Protein AF-A0A2D6S7S7-F1 (afdb_monomer_lite)

Structure (mmCIF, N/CA/C/O backbone):
data_AF-A0A2D6S7S7-F1
#
_entry.id   AF-A0A2D6S7S7-F1
#
loop_
_atom_site.group_PDB
_atom_site.id
_atom_site.type_symbol
_atom_site.label_atom_id
_atom_site.label_alt_id
_atom_site.label_comp_id
_atom_site.label_asym_id
_atom_site.label_entity_id
_atom_site.label_seq_id
_atom_site.pdbx_PDB_ins_code
_atom_site.Cartn_x
_atom_site.Cartn_y
_atom_site.Cartn_z
_atom_site.occupancy
_atom_site.B_iso_or_equiv
_atom_site.auth_seq_id
_atom_site.auth_comp_id
_atom_site.auth_asym_id
_atom_site.auth_atom_id
_atom_site.pdbx_PDB_model_num
ATOM 1 N N . MET A 1 1 ? -11.016 -45.604 -21.006 1.00 37.62 1 MET A N 1
ATOM 2 C CA . MET A 1 1 ? -9.845 -44.835 -21.480 1.00 37.62 1 MET A CA 1
ATOM 3 C C . MET A 1 1 ? -10.311 -43.441 -21.888 1.00 37.62 1 MET A C 1
ATOM 5 O O . MET A 1 1 ? -11.121 -43.332 -22.788 1.00 37.62 1 MET A O 1
ATOM 9 N N . MET A 1 2 ? -9.874 -42.433 -21.127 1.00 39.88 2 MET A N 1
ATOM 10 C CA . MET A 1 2 ? -9.622 -41.021 -21.471 1.00 39.88 2 MET A CA 1
ATOM 11 C C . MET A 1 2 ? -10.326 -40.317 -22.666 1.00 39.88 2 MET A C 1
ATOM 13 O O . MET A 1 2 ? -10.054 -40.633 -23.816 1.00 39.88 2 MET A O 1
ATOM 17 N N . LYS A 1 3 ? -10.983 -39.189 -22.308 1.00 43.25 3 LYS A N 1
ATOM 18 C CA . LYS A 1 3 ? -10.886 -37.815 -22.882 1.00 43.25 3 LYS A CA 1
ATOM 19 C C . LYS A 1 3 ? -11.691 -37.435 -24.147 1.00 43.25 3 LYS A C 1
ATOM 21 O O . LYS A 1 3 ? -11.291 -37.760 -25.256 1.00 43.25 3 LYS A O 1
ATOM 26 N N . SER A 1 4 ? -12.704 -36.571 -23.968 1.00 38.59 4 SER A N 1
ATOM 27 C CA . SER A 1 4 ? -12.930 -35.300 -24.714 1.00 38.59 4 SER A CA 1
ATOM 28 C C . SER A 1 4 ? -14.234 -34.641 -24.227 1.00 38.59 4 SER A C 1
ATOM 30 O O . SER A 1 4 ? -15.290 -35.247 -24.323 1.00 38.59 4 SER A O 1
ATOM 32 N N . ILE A 1 5 ? -14.178 -33.557 -23.444 1.00 46.69 5 ILE A N 1
ATOM 33 C CA . ILE A 1 5 ? -14.223 -32.146 -23.889 1.00 46.69 5 ILE A CA 1
ATOM 34 C C . ILE A 1 5 ? -15.574 -31.788 -24.531 1.00 46.69 5 ILE A C 1
ATOM 36 O O . ILE A 1 5 ? -15.778 -32.065 -25.705 1.00 46.69 5 ILE A O 1
ATOM 40 N N . SER A 1 6 ? -16.454 -31.124 -23.768 1.00 38.09 6 SER A N 1
ATOM 41 C CA . SER A 1 6 ? -17.077 -29.847 -24.172 1.00 38.09 6 SER A CA 1
ATOM 42 C C . SER A 1 6 ? -17.896 -29.252 -23.007 1.00 38.09 6 SER A C 1
ATOM 44 O O . SER A 1 6 ? -19.110 -29.401 -22.934 1.00 38.09 6 SER A O 1
ATOM 46 N N . CYS A 1 7 ? -17.210 -28.599 -22.058 1.00 39.09 7 CYS A N 1
ATOM 47 C CA . CYS A 1 7 ? -17.803 -27.740 -21.012 1.00 39.09 7 CYS A CA 1
ATOM 48 C C . CYS A 1 7 ? -17.741 -26.250 -21.420 1.00 39.09 7 CYS A C 1
ATOM 50 O O . CYS A 1 7 ? -17.307 -25.391 -20.660 1.00 39.09 7 CYS A O 1
ATOM 52 N N . ILE A 1 8 ? -18.118 -25.940 -22.656 1.00 45.31 8 ILE A N 1
ATOM 53 C CA . ILE A 1 8 ? -17.967 -24.631 -23.315 1.00 45.31 8 ILE A CA 1
ATOM 54 C C . ILE A 1 8 ? -19.410 -24.256 -23.725 1.00 45.31 8 ILE A C 1
ATOM 56 O O . ILE A 1 8 ? -19.992 -24.998 -24.501 1.00 45.31 8 ILE A O 1
ATOM 60 N N . LEU A 1 9 ? -20.138 -23.236 -23.248 1.00 41.91 9 LEU A N 1
ATOM 61 C CA . LEU A 1 9 ? -19.847 -21.963 -22.581 1.00 41.91 9 LEU A CA 1
ATOM 62 C C . LEU A 1 9 ? -21.090 -21.535 -21.772 1.00 41.91 9 LEU A C 1
ATOM 64 O O . LEU A 1 9 ? -22.074 -21.069 -22.340 1.00 41.91 9 LEU A O 1
ATOM 68 N N . LEU A 1 10 ? -21.025 -21.622 -20.448 1.00 41.53 10 LEU A N 1
ATOM 69 C CA . LEU A 1 10 ? -21.745 -20.709 -19.554 1.00 41.53 10 LEU A CA 1
ATOM 70 C C . LEU A 1 10 ? -20.684 -19.793 -18.939 1.00 41.53 10 LEU A C 1
ATOM 72 O O . LEU A 1 10 ? -20.395 -19.845 -17.749 1.00 41.53 10 LEU A O 1
ATOM 76 N N . VAL A 1 11 ? -20.018 -19.001 -19.782 1.00 50.34 11 VAL A N 1
ATOM 77 C CA . VAL A 1 11 ? -19.201 -17.881 -19.300 1.00 50.34 11 VAL A CA 1
ATOM 78 C C . VAL A 1 11 ? -20.171 -16.780 -18.908 1.00 50.34 11 VAL A C 1
ATOM 80 O O . VAL A 1 11 ? -20.604 -15.976 -19.730 1.00 50.34 11 VAL A O 1
ATOM 83 N N . CYS A 1 12 ? -20.559 -16.801 -17.636 1.00 45.38 12 CYS A N 1
ATOM 84 C CA . CYS A 1 12 ? -21.172 -15.670 -16.966 1.00 45.38 12 CYS A CA 1
ATOM 85 C C . CYS A 1 12 ? -20.284 -14.432 -17.193 1.00 45.38 12 CYS A C 1
ATOM 87 O O . CYS A 1 12 ? -19.125 -14.452 -16.774 1.00 45.38 12 CYS A O 1
ATOM 89 N N . PRO A 1 13 ? -20.783 -13.340 -17.801 1.00 50.94 13 PRO A N 1
ATOM 90 C CA . PRO A 1 13 ? -19.990 -12.120 -17.959 1.00 50.94 13 PRO A CA 1
ATOM 91 C C . PRO A 1 13 ? -19.558 -11.523 -16.605 1.00 50.94 13 PRO A C 1
ATOM 93 O O . PRO A 1 13 ? -18.524 -10.867 -16.531 1.00 50.94 13 PRO A O 1
ATOM 96 N N . LEU A 1 14 ? -20.271 -11.837 -15.513 1.00 49.62 14 LEU A N 1
ATOM 97 C CA . LEU A 1 14 ? -19.898 -11.443 -14.149 1.00 49.62 14 LEU A CA 1
ATOM 98 C C . LEU A 1 14 ? -18.652 -12.179 -13.628 1.00 49.62 14 LEU A C 1
ATOM 100 O O . LEU A 1 14 ? -17.867 -11.596 -12.887 1.00 49.62 14 LEU A O 1
ATOM 104 N N . SER A 1 15 ? -18.431 -13.431 -14.044 1.00 51.81 15 SER A N 1
ATOM 105 C CA . SER A 1 15 ? -17.223 -14.180 -13.680 1.00 51.81 15 SER A CA 1
ATOM 106 C C . SER A 1 15 ? -15.989 -13.656 -14.405 1.00 51.81 15 SER A C 1
ATOM 108 O O . SER A 1 15 ? -14.888 -13.875 -13.929 1.00 51.81 15 SER A O 1
ATOM 110 N N . LEU A 1 16 ? -16.143 -12.962 -15.537 1.00 52.91 16 LEU A N 1
ATOM 111 C CA . LEU A 1 16 ? -15.011 -12.392 -16.265 1.00 52.91 16 LEU A CA 1
ATOM 112 C C . LEU A 1 16 ? -14.548 -11.060 -15.657 1.00 52.91 16 LEU A C 1
ATOM 114 O O . LEU A 1 16 ? -13.353 -10.798 -15.640 1.00 52.91 16 LEU A O 1
ATOM 118 N N . MET A 1 17 ? -15.471 -10.244 -15.134 1.00 53.53 17 MET A N 1
ATOM 119 C CA . MET A 1 17 ? -15.124 -8.972 -14.484 1.00 53.53 17 MET A CA 1
ATOM 12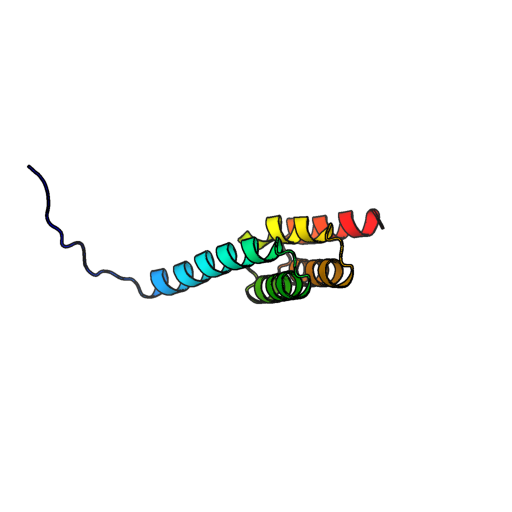0 C C . MET A 1 17 ? -14.390 -9.185 -13.152 1.00 53.53 17 MET A C 1
ATOM 122 O O . MET A 1 17 ? -13.309 -8.632 -12.978 1.00 53.53 17 MET A O 1
ATOM 126 N N . GLY A 1 18 ? -14.888 -10.063 -12.272 1.00 54.19 18 GLY A N 1
ATOM 127 C CA . GLY A 1 18 ? -14.205 -10.352 -11.000 1.00 54.19 18 GLY A CA 1
ATOM 128 C C . GLY A 1 18 ? -12.849 -11.054 -11.168 1.00 54.19 18 GLY A C 1
ATOM 129 O O . GLY A 1 18 ? -11.910 -10.789 -10.428 1.00 54.19 18 GLY A O 1
ATOM 130 N N . TYR A 1 19 ? -12.706 -11.897 -12.195 1.00 58.81 19 TYR A N 1
ATOM 131 C CA . TYR A 1 19 ? -11.473 -12.656 -12.449 1.00 58.81 19 TYR A CA 1
ATOM 132 C C . TYR A 1 19 ? -10.334 -11.804 -13.030 1.00 58.81 19 TYR A C 1
ATOM 134 O O . TYR A 1 19 ? -9.160 -12.157 -12.911 1.00 58.81 19 TYR A O 1
ATOM 142 N N . VAL A 1 20 ? -10.666 -10.688 -13.688 1.00 62.56 20 VAL A N 1
ATOM 143 C CA . VAL A 1 20 ? -9.667 -9.721 -14.165 1.00 62.56 20 VAL A CA 1
ATOM 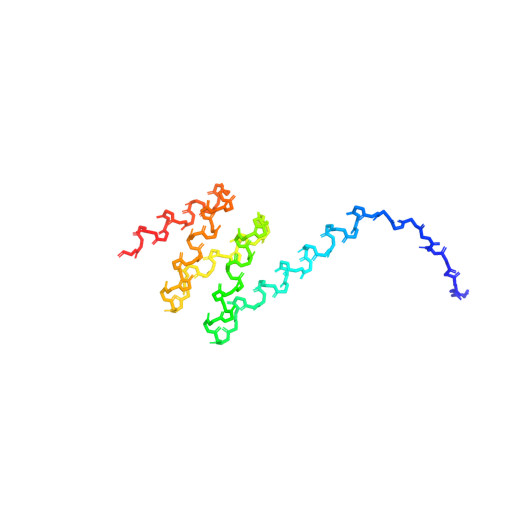144 C C . VAL A 1 20 ? -9.155 -8.872 -13.002 1.00 62.56 20 VAL A C 1
ATOM 146 O O . VAL A 1 20 ? -7.946 -8.675 -12.905 1.00 62.56 20 VAL A O 1
ATOM 149 N N . GLU A 1 21 ? -10.039 -8.440 -12.097 1.00 66.31 21 GLU A N 1
ATOM 150 C CA . GLU A 1 21 ? -9.658 -7.671 -10.905 1.00 66.31 21 GLU A CA 1
ATOM 151 C C . GLU A 1 21 ? -8.763 -8.485 -9.960 1.00 66.31 21 GLU A C 1
ATOM 153 O O . GLU A 1 21 ? -7.707 -7.997 -9.561 1.00 66.31 21 GLU A O 1
ATOM 158 N N . GLU A 1 22 ? -9.106 -9.747 -9.683 1.00 70.62 22 GLU A N 1
ATOM 159 C CA . GLU A 1 22 ? -8.311 -10.639 -8.821 1.00 70.62 22 GLU A CA 1
ATOM 160 C C . GLU A 1 22 ? -6.879 -10.827 -9.360 1.00 70.62 22 GLU A C 1
ATOM 162 O O . GLU A 1 22 ? -5.896 -10.595 -8.653 1.00 70.62 22 GLU A O 1
ATOM 167 N N . LYS A 1 23 ? -6.734 -11.122 -10.660 1.00 81.25 23 LYS A N 1
ATOM 168 C CA . LYS A 1 23 ? -5.415 -11.239 -11.309 1.00 81.25 23 LYS A CA 1
ATOM 169 C C . LYS A 1 23 ? -4.635 -9.930 -11.335 1.00 81.25 23 LYS A C 1
ATOM 171 O O . LYS A 1 23 ? -3.401 -9.944 -11.322 1.00 81.25 23 LYS A O 1
ATOM 176 N N . GLN A 1 24 ? -5.333 -8.804 -11.439 1.00 86.25 24 GLN A N 1
ATOM 177 C CA . GLN A 1 24 ? -4.699 -7.496 -11.436 1.00 86.25 24 GLN A CA 1
ATOM 178 C C . GLN A 1 24 ? -4.154 -7.164 -10.046 1.00 86.25 24 GLN A C 1
ATOM 180 O O . GLN A 1 24 ? -3.009 -6.725 -9.957 1.00 86.25 24 GLN A O 1
ATOM 185 N N . VAL A 1 25 ? -4.914 -7.442 -8.981 1.00 89.25 25 VAL A N 1
ATOM 186 C CA . VAL A 1 25 ? -4.446 -7.294 -7.596 1.00 89.25 25 VAL A CA 1
ATOM 187 C C . VAL A 1 25 ? -3.229 -8.185 -7.354 1.00 89.25 25 VAL A C 1
ATOM 189 O O . VAL A 1 25 ? -2.197 -7.667 -6.946 1.00 89.25 25 VAL A O 1
ATOM 192 N N . GLU A 1 26 ? -3.275 -9.472 -7.717 1.00 90.19 26 GLU A N 1
ATOM 193 C CA . GLU A 1 26 ? -2.123 -10.378 -7.567 1.00 90.19 26 GLU A CA 1
ATOM 194 C C . GLU A 1 26 ? -0.862 -9.874 -8.285 1.00 90.19 26 GLU A C 1
ATOM 196 O O . GLU A 1 26 ? 0.251 -9.949 -7.755 1.00 90.19 26 GLU A O 1
ATOM 201 N N . ARG A 1 27 ? -1.014 -9.378 -9.520 1.00 92.81 27 ARG A N 1
ATOM 202 C CA . ARG A 1 27 ? 0.111 -8.832 -10.284 1.00 92.81 27 ARG A CA 1
ATOM 203 C C . ARG A 1 27 ? 0.676 -7.588 -9.603 1.00 92.81 27 ARG A C 1
ATOM 205 O O . ARG A 1 27 ? 1.885 -7.524 -9.421 1.00 92.81 27 ARG A O 1
ATOM 212 N N . LEU A 1 28 ? -0.175 -6.643 -9.214 1.00 93.19 28 LEU A N 1
ATOM 213 C CA . LEU A 1 28 ? 0.252 -5.408 -8.557 1.00 93.19 28 LEU A CA 1
ATOM 214 C C . LEU A 1 28 ? 0.878 -5.675 -7.185 1.00 93.19 28 LEU A C 1
ATOM 216 O O . LEU A 1 28 ? 1.856 -5.031 -6.834 1.00 93.19 28 LEU A O 1
ATOM 220 N N . THR A 1 29 ? 0.389 -6.666 -6.437 1.00 93.12 29 THR A N 1
ATOM 221 C CA . THR A 1 29 ? 1.012 -7.103 -5.182 1.00 93.12 29 THR A CA 1
ATOM 222 C C . THR A 1 29 ? 2.446 -7.588 -5.393 1.00 93.12 29 THR A C 1
ATOM 224 O O . THR A 1 29 ? 3.289 -7.374 -4.528 1.00 93.12 29 THR A O 1
ATOM 227 N N . ARG A 1 30 ? 2.757 -8.203 -6.541 1.00 94.56 30 ARG A N 1
ATOM 228 C CA . ARG A 1 30 ? 4.141 -8.554 -6.893 1.00 94.56 30 ARG A CA 1
ATOM 229 C C . ARG A 1 30 ? 4.978 -7.317 -7.215 1.00 94.56 30 ARG A C 1
ATOM 231 O O . ARG A 1 30 ? 6.119 -7.245 -6.777 1.00 94.56 30 ARG A O 1
ATOM 238 N N . ASP A 1 31 ? 4.400 -6.357 -7.935 1.00 96.38 31 ASP A N 1
ATOM 239 C CA . ASP A 1 31 ? 5.066 -5.103 -8.311 1.00 96.38 31 ASP A CA 1
ATOM 240 C C . ASP A 1 31 ? 5.447 -4.255 -7.067 1.00 96.38 31 ASP A C 1
ATOM 242 O O . ASP A 1 31 ? 6.383 -3.464 -7.123 1.00 96.38 31 ASP A O 1
ATOM 246 N N . LEU A 1 32 ? 4.807 -4.474 -5.907 1.00 96.06 32 LEU A N 1
ATOM 247 C CA . LEU A 1 32 ? 5.204 -3.871 -4.621 1.00 96.06 32 LEU A CA 1
ATOM 248 C C . LEU A 1 32 ? 6.583 -4.316 -4.106 1.00 96.06 32 LEU A C 1
ATOM 250 O O . LEU A 1 32 ? 7.080 -3.725 -3.156 1.00 96.06 32 LEU A O 1
ATOM 254 N N . GLN A 1 33 ? 7.178 -5.3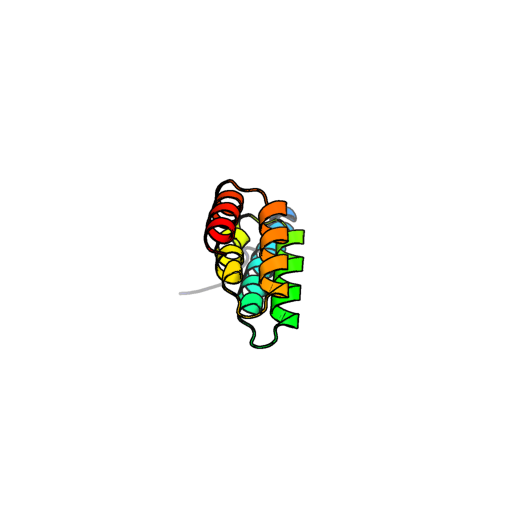67 -4.671 1.00 95.31 33 GLN A N 1
ATOM 255 C CA . GLN A 1 33 ? 8.498 -5.879 -4.281 1.00 95.31 33 GLN A CA 1
ATOM 256 C C . GLN A 1 33 ? 9.572 -5.578 -5.337 1.00 95.31 33 GLN A C 1
ATOM 258 O O . GLN A 1 33 ? 10.656 -6.155 -5.293 1.00 95.31 33 GLN A O 1
ATOM 263 N N . ASP A 1 34 ? 9.262 -4.729 -6.319 1.00 97.75 34 ASP A N 1
ATOM 264 C CA . ASP A 1 34 ? 10.214 -4.349 -7.359 1.00 97.75 34 ASP A CA 1
ATOM 265 C C . ASP A 1 34 ? 11.363 -3.507 -6.780 1.00 97.75 34 ASP A C 1
ATOM 267 O O . ASP A 1 34 ? 11.174 -2.712 -5.857 1.00 97.75 34 ASP A O 1
ATOM 271 N N . GLU A 1 35 ? 12.565 -3.662 -7.332 1.00 96.25 35 GLU A N 1
ATOM 272 C CA . GLU A 1 35 ? 13.738 -2.883 -6.920 1.00 96.25 35 GLU A CA 1
ATOM 273 C C . GLU A 1 35 ? 13.565 -1.390 -7.236 1.00 96.25 35 GLU A C 1
ATOM 275 O O . GLU A 1 35 ? 14.107 -0.539 -6.533 1.00 96.25 35 GLU A O 1
ATOM 280 N N . ASN A 1 36 ? 12.781 -1.058 -8.266 1.00 96.69 36 ASN A N 1
ATOM 281 C CA . ASN A 1 36 ? 12.489 0.313 -8.644 1.00 96.69 36 ASN A CA 1
ATOM 282 C C . ASN A 1 36 ? 11.328 0.890 -7.817 1.00 96.69 36 ASN A C 1
ATOM 284 O O . ASN A 1 36 ? 10.171 0.481 -7.940 1.00 96.69 36 ASN A O 1
ATOM 288 N N . GLU A 1 37 ? 11.638 1.916 -7.031 1.00 96.88 37 GLU A N 1
ATOM 289 C CA . GLU A 1 37 ? 10.687 2.679 -6.220 1.00 96.88 37 GLU A CA 1
ATOM 290 C C . GLU A 1 37 ? 9.513 3.270 -7.012 1.00 96.88 37 GLU A C 1
ATOM 292 O O . GLU A 1 37 ? 8.394 3.273 -6.502 1.00 96.88 37 GLU A O 1
ATOM 297 N N . ASP A 1 38 ? 9.705 3.677 -8.272 1.00 96.88 38 ASP A N 1
ATOM 298 C CA . ASP A 1 38 ? 8.620 4.178 -9.125 1.00 96.88 38 ASP A CA 1
ATOM 299 C C . ASP A 1 38 ? 7.603 3.072 -9.438 1.00 96.88 38 ASP A C 1
ATOM 301 O O . ASP A 1 38 ? 6.395 3.317 -9.522 1.00 96.88 38 ASP A O 1
ATOM 305 N N . ILE A 1 39 ? 8.070 1.832 -9.618 1.00 97.19 39 ILE A N 1
ATOM 306 C CA . ILE A 1 39 ? 7.195 0.680 -9.869 1.00 97.19 39 ILE A CA 1
ATOM 307 C C . ILE A 1 39 ? 6.397 0.366 -8.604 1.00 97.19 39 ILE A C 1
ATOM 309 O O . ILE A 1 39 ? 5.170 0.238 -8.679 1.00 97.19 39 ILE A O 1
ATOM 313 N N . ARG A 1 40 ? 7.059 0.339 -7.441 1.00 98.06 40 ARG A N 1
ATOM 314 C CA . ARG A 1 40 ? 6.386 0.150 -6.148 1.00 98.06 40 ARG A CA 1
ATOM 315 C C . ARG A 1 40 ? 5.355 1.247 -5.892 1.00 98.06 40 ARG A C 1
ATOM 317 O O . ARG A 1 40 ? 4.208 0.951 -5.559 1.00 98.06 40 ARG A O 1
ATOM 324 N N . TRP A 1 41 ? 5.726 2.508 -6.110 1.00 97.62 41 TRP A N 1
ATOM 325 C CA . TRP A 1 41 ? 4.848 3.664 -5.938 1.00 97.62 41 TRP A CA 1
ATOM 326 C C . TRP A 1 41 ? 3.590 3.561 -6.807 1.00 97.62 41 TRP A C 1
ATOM 328 O O . TRP A 1 41 ? 2.475 3.718 -6.299 1.00 97.62 41 TRP A O 1
ATOM 338 N N . ASN A 1 42 ? 3.757 3.236 -8.094 1.00 96.88 42 ASN A N 1
ATOM 339 C CA . ASN A 1 42 ? 2.644 3.061 -9.027 1.00 96.88 42 ASN A CA 1
ATOM 340 C C . ASN A 1 42 ? 1.741 1.899 -8.601 1.00 96.88 42 ASN A C 1
ATOM 342 O O . ASN A 1 42 ? 0.516 2.015 -8.632 1.00 96.88 42 ASN A O 1
ATOM 346 N N . ALA A 1 43 ? 2.326 0.782 -8.167 1.00 96.94 43 ALA A N 1
ATOM 347 C CA . ALA A 1 43 ? 1.566 -0.367 -7.697 1.00 96.94 43 ALA A CA 1
ATOM 348 C C . ALA A 1 43 ? 0.709 -0.022 -6.469 1.00 96.94 43 ALA A C 1
ATOM 350 O O . ALA A 1 43 ? -0.477 -0.359 -6.440 1.00 96.94 43 ALA A O 1
ATOM 351 N N . VAL A 1 44 ? 1.259 0.719 -5.502 1.00 97.69 44 VAL A N 1
ATOM 352 C CA . VAL A 1 44 ? 0.509 1.235 -4.346 1.00 97.69 44 VAL A CA 1
ATOM 353 C C . VAL A 1 44 ? -0.650 2.126 -4.780 1.00 97.69 44 VAL A C 1
ATOM 355 O O . VAL A 1 44 ? -1.772 1.954 -4.295 1.00 97.69 44 VAL A O 1
ATOM 358 N N . GLU A 1 45 ? -0.398 3.071 -5.691 1.00 95.62 45 GLU A N 1
ATOM 359 C CA . GLU A 1 45 ? -1.431 3.988 -6.169 1.00 95.62 45 GLU A CA 1
ATOM 360 C C . GLU A 1 45 ? -2.588 3.215 -6.810 1.00 95.62 45 GLU A C 1
ATOM 362 O O . GLU A 1 45 ? -3.750 3.411 -6.440 1.00 95.62 45 GLU A O 1
ATOM 367 N N . VAL A 1 46 ? -2.276 2.302 -7.731 1.00 95.50 46 VAL A N 1
ATOM 368 C CA . VAL A 1 46 ? -3.285 1.526 -8.455 1.00 95.50 46 VAL A CA 1
ATOM 369 C C . VAL A 1 46 ? -4.054 0.608 -7.503 1.00 95.50 46 VAL A C 1
ATOM 371 O O . VAL A 1 46 ? -5.279 0.557 -7.582 1.00 95.50 46 VAL A O 1
ATOM 374 N N . LEU A 1 47 ? -3.391 -0.060 -6.553 1.00 94.81 47 LEU A N 1
ATOM 375 C CA . LEU A 1 47 ? -4.070 -0.885 -5.545 1.00 94.81 47 LEU A CA 1
ATOM 376 C C . LEU A 1 47 ? -5.025 -0.056 -4.673 1.00 94.81 47 LEU A C 1
ATOM 378 O O . LEU A 1 47 ? -6.161 -0.470 -4.434 1.00 94.81 47 LEU A O 1
ATOM 382 N N . GLY A 1 48 ? -4.619 1.148 -4.263 1.00 94.00 48 GLY A N 1
ATOM 383 C CA . GLY A 1 48 ? -5.495 2.081 -3.552 1.00 94.00 48 GLY A CA 1
ATOM 384 C C . GLY A 1 48 ? -6.655 2.603 -4.408 1.00 94.00 48 GLY A C 1
ATOM 385 O O . GLY A 1 48 ? -7.723 2.921 -3.884 1.00 94.00 48 GLY A O 1
ATOM 386 N N . GLN A 1 49 ? -6.478 2.711 -5.728 1.00 92.88 49 GLN A N 1
ATOM 387 C CA . GLN A 1 49 ? -7.546 3.071 -6.664 1.00 92.88 49 GLN A CA 1
ATOM 388 C C . GLN A 1 49 ? -8.550 1.943 -6.887 1.00 92.88 49 GLN A C 1
ATOM 390 O O . GLN A 1 49 ? -9.746 2.228 -6.885 1.00 92.88 49 GLN A O 1
ATOM 395 N N . ILE A 1 50 ? -8.073 0.703 -7.023 1.00 92.06 50 ILE A N 1
ATOM 396 C CA . ILE A 1 50 ? -8.913 -0.499 -7.085 1.00 92.06 50 ILE A CA 1
ATOM 397 C C . ILE A 1 50 ? -9.721 -0.627 -5.790 1.00 92.06 50 ILE A C 1
ATOM 399 O O . ILE A 1 50 ? -10.904 -0.948 -5.828 1.00 92.06 50 ILE A O 1
ATOM 403 N N . GLY A 1 51 ? -9.097 -0.343 -4.643 1.00 90.75 51 GLY A N 1
ATOM 404 C CA . GLY A 1 51 ? -9.776 -0.374 -3.350 1.00 90.75 51 GLY A CA 1
ATOM 405 C C . GLY A 1 51 ? -10.103 -1.789 -2.866 1.00 90.75 51 GLY A C 1
ATOM 406 O O . GLY A 1 51 ? -10.962 -1.949 -2.001 1.00 90.75 51 GLY A O 1
ATOM 407 N N . SER A 1 52 ? -9.447 -2.814 -3.423 1.00 89.88 52 SER A N 1
ATOM 408 C CA . SER A 1 52 ? -9.669 -4.201 -3.012 1.00 89.88 52 SER A CA 1
ATOM 409 C C . SER A 1 52 ? -9.149 -4.429 -1.596 1.00 89.88 52 SER A C 1
ATOM 411 O O . SER A 1 52 ? -8.008 -4.094 -1.269 1.00 89.88 52 SER A O 1
ATOM 413 N N . VAL A 1 53 ? -9.983 -5.054 -0.766 1.00 93.31 53 VAL A N 1
ATOM 414 C CA . VAL A 1 53 ? -9.619 -5.456 0.598 1.00 93.31 53 VAL A CA 1
ATOM 415 C C . VAL A 1 53 ? -8.503 -6.500 0.609 1.00 93.31 53 VAL A C 1
ATOM 417 O O . VAL A 1 53 ? -7.711 -6.527 1.546 1.00 93.31 53 VAL A O 1
ATOM 420 N N . ASP A 1 54 ? -8.374 -7.287 -0.460 1.00 91.56 54 ASP A N 1
ATOM 421 C CA . ASP A 1 54 ? -7.340 -8.318 -0.589 1.00 91.56 54 ASP A CA 1
ATOM 422 C C . ASP A 1 54 ? -5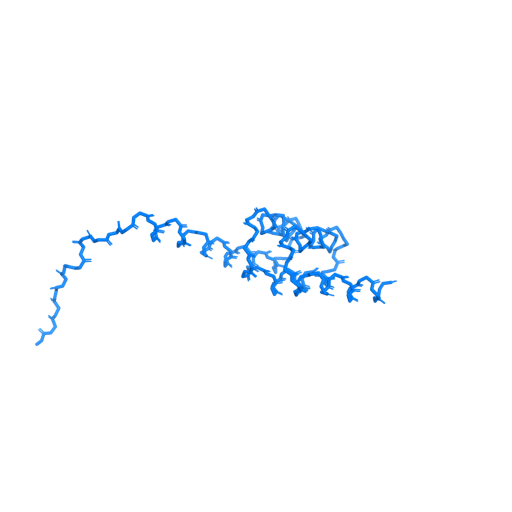.932 -7.712 -0.705 1.00 91.56 54 ASP A C 1
ATOM 424 O O . ASP A 1 54 ? -4.935 -8.368 -0.410 1.00 91.56 54 ASP A O 1
ATOM 428 N N . ALA A 1 55 ? -5.835 -6.432 -1.084 1.00 94.06 55 ALA A N 1
ATOM 429 C CA . ALA A 1 55 ? -4.572 -5.706 -1.159 1.00 94.06 55 ALA A CA 1
ATOM 430 C C . ALA A 1 55 ? -4.073 -5.206 0.208 1.00 94.06 55 ALA A C 1
ATOM 432 O O . ALA A 1 55 ? -2.912 -4.811 0.321 1.00 94.06 55 ALA A O 1
ATOM 433 N N . VAL A 1 56 ? -4.921 -5.201 1.246 1.00 96.81 56 VAL A N 1
ATOM 434 C CA . VAL A 1 56 ? -4.602 -4.607 2.556 1.00 96.81 56 VAL A CA 1
ATOM 435 C C . VAL A 1 56 ? -3.358 -5.233 3.196 1.00 96.81 56 VAL A C 1
ATOM 437 O O . VAL A 1 56 ? -2.460 -4.465 3.541 1.00 96.81 56 VAL A O 1
ATOM 440 N N . PRO A 1 57 ? -3.212 -6.571 3.295 1.00 96.62 57 PRO A N 1
ATOM 441 C CA . PRO A 1 57 ? -2.023 -7.163 3.911 1.00 96.62 57 PRO A CA 1
ATOM 442 C C . PRO A 1 57 ? -0.726 -6.772 3.196 1.00 96.62 57 PRO A C 1
ATOM 444 O O . PRO A 1 57 ? 0.288 -6.514 3.842 1.00 96.62 57 PRO A O 1
ATOM 447 N N . ALA A 1 58 ? -0.763 -6.680 1.864 1.00 96.00 58 ALA A N 1
ATOM 448 C CA . ALA A 1 58 ? 0.391 -6.278 1.071 1.00 96.00 58 ALA A CA 1
ATOM 449 C C . ALA A 1 58 ? 0.724 -4.792 1.269 1.00 96.00 58 ALA A C 1
ATOM 451 O O . ALA A 1 58 ? 1.874 -4.446 1.513 1.00 96.00 58 ALA A O 1
ATOM 452 N N . LEU A 1 59 ? -0.280 -3.913 1.242 1.00 97.12 59 LEU A N 1
ATOM 453 C CA . LEU A 1 59 ? -0.093 -2.479 1.474 1.00 97.12 59 LEU A CA 1
ATOM 454 C C . LEU A 1 59 ? 0.408 -2.166 2.894 1.00 97.12 59 LEU A C 1
ATOM 456 O O . LEU A 1 59 ? 1.157 -1.208 3.070 1.00 97.12 59 LEU A O 1
ATOM 460 N N . ILE A 1 60 ? 0.052 -2.977 3.897 1.00 97.69 60 ILE A N 1
ATOM 461 C CA . ILE A 1 60 ? 0.593 -2.858 5.260 1.00 97.69 60 ILE A CA 1
ATOM 462 C C . ILE A 1 60 ? 2.104 -3.110 5.277 1.00 97.69 60 ILE A C 1
ATOM 464 O O . ILE A 1 60 ? 2.827 -2.389 5.960 1.00 97.69 60 ILE A O 1
ATOM 468 N N . GLN A 1 61 ? 2.608 -4.077 4.504 1.00 96.50 61 GLN A N 1
ATOM 469 C CA . GLN A 1 61 ? 4.055 -4.319 4.408 1.00 96.50 61 GLN A CA 1
ATOM 470 C C . GLN A 1 61 ? 4.795 -3.114 3.815 1.00 96.50 61 GLN A C 1
ATOM 472 O O . GLN A 1 61 ? 5.886 -2.779 4.268 1.00 96.50 61 GLN A O 1
ATOM 477 N N . VAL A 1 62 ? 4.172 -2.409 2.866 1.00 97.62 62 VAL A N 1
ATOM 478 C CA . VAL A 1 62 ? 4.747 -1.219 2.215 1.00 97.62 62 VAL A CA 1
ATOM 479 C C . VAL A 1 62 ? 4.873 -0.025 3.171 1.00 97.62 62 VAL A C 1
ATOM 481 O O . VAL A 1 62 ? 5.652 0.891 2.925 1.00 97.62 62 VAL A O 1
ATOM 484 N N . LEU A 1 63 ? 4.198 -0.031 4.326 1.00 97.31 63 LEU A N 1
ATOM 485 C CA . LEU A 1 63 ? 4.462 0.963 5.377 1.00 97.31 63 LEU A CA 1
ATOM 486 C C . LEU A 1 63 ? 5.898 0.880 5.924 1.00 97.31 63 LEU A C 1
ATOM 488 O O . LEU A 1 63 ? 6.335 1.808 6.592 1.00 97.31 63 LEU A O 1
ATOM 492 N N . GLN A 1 64 ? 6.635 -0.196 5.644 1.00 95.88 64 GLN A N 1
ATOM 493 C CA . GLN A 1 64 ? 8.043 -0.368 6.013 1.00 95.88 64 GLN A CA 1
ATOM 494 C C . GLN A 1 64 ? 8.995 -0.206 4.816 1.00 95.88 64 GLN A C 1
ATOM 496 O O . GLN A 1 64 ? 10.162 -0.577 4.917 1.00 95.88 64 GLN A O 1
ATOM 501 N N . ASP A 1 65 ? 8.513 0.321 3.685 1.00 97.44 65 ASP A N 1
ATOM 502 C CA . ASP A 1 65 ? 9.346 0.566 2.504 1.00 97.44 65 ASP A CA 1
ATOM 503 C C . ASP A 1 65 ? 10.509 1.509 2.836 1.00 97.44 65 ASP A C 1
ATOM 505 O O . ASP A 1 65 ? 10.373 2.426 3.648 1.00 97.44 65 ASP A O 1
ATOM 509 N N . GLU A 1 66 ? 11.659 1.311 2.199 1.00 95.75 66 GLU A N 1
ATOM 510 C CA . GLU A 1 66 ? 12.827 2.179 2.373 1.00 95.75 66 GLU A CA 1
ATOM 511 C C . GLU A 1 66 ? 12.559 3.617 1.897 1.00 95.75 66 GLU A C 1
ATOM 513 O O . GLU A 1 66 ? 13.036 4.579 2.508 1.00 95.75 66 GLU A O 1
ATOM 518 N N . ASN A 1 67 ? 11.733 3.775 0.860 1.00 97.00 67 ASN A N 1
ATOM 519 C CA . ASN A 1 67 ? 11.421 5.055 0.250 1.00 97.00 67 ASN A CA 1
ATOM 520 C C . ASN A 1 67 ? 10.233 5.727 0.969 1.00 97.00 67 ASN A C 1
ATOM 522 O O . ASN A 1 67 ? 9.142 5.168 1.099 1.00 97.00 67 ASN A O 1
ATOM 526 N N . GLU A 1 68 ? 10.441 6.956 1.448 1.00 96.00 68 GLU A N 1
ATOM 527 C CA . GLU A 1 68 ? 9.442 7.702 2.224 1.00 96.00 68 GLU A CA 1
ATOM 528 C C . GLU A 1 68 ? 8.183 8.051 1.420 1.00 96.00 68 GLU A C 1
ATOM 530 O O . GLU A 1 68 ? 7.073 7.955 1.954 1.00 96.00 68 GLU A O 1
ATOM 535 N N . ASP A 1 69 ? 8.328 8.387 0.137 1.00 96.25 69 ASP A N 1
ATOM 536 C CA . ASP A 1 69 ? 7.194 8.705 -0.732 1.00 96.25 69 ASP A CA 1
ATOM 537 C C . ASP A 1 69 ? 6.316 7.472 -0.961 1.00 96.25 69 ASP A C 1
ATOM 539 O O . ASP A 1 69 ? 5.083 7.572 -0.967 1.00 96.25 69 ASP A O 1
ATOM 543 N N . VAL A 1 70 ? 6.936 6.293 -1.072 1.00 97.56 70 VAL A N 1
ATOM 544 C CA . VAL A 1 70 ? 6.231 5.009 -1.169 1.00 97.56 70 VAL A CA 1
ATOM 545 C C . VAL A 1 70 ? 5.460 4.716 0.126 1.00 97.56 70 VAL A C 1
ATOM 547 O O . VAL A 1 70 ? 4.260 4.426 0.065 1.00 97.56 70 VAL A O 1
ATOM 550 N N . ARG A 1 71 ? 6.078 4.894 1.307 1.00 97.88 71 ARG A N 1
ATOM 551 C CA . ARG A 1 71 ? 5.393 4.736 2.611 1.00 97.88 71 ARG A CA 1
ATOM 552 C C . ARG A 1 71 ? 4.210 5.696 2.773 1.00 97.88 71 ARG A C 1
ATOM 554 O O . ARG A 1 71 ? 3.125 5.314 3.234 1.00 97.88 71 ARG A O 1
ATOM 561 N N . TRP A 1 72 ? 4.392 6.957 2.384 1.00 96.81 72 TRP A N 1
ATOM 562 C CA . TRP A 1 72 ? 3.336 7.968 2.422 1.00 96.81 72 TRP A CA 1
ATOM 563 C C . TRP A 1 72 ? 2.176 7.608 1.491 1.00 96.81 72 TRP A C 1
ATOM 565 O O . TRP A 1 72 ? 1.004 7.733 1.869 1.00 96.81 72 TRP A O 1
ATOM 575 N N . ASN A 1 73 ? 2.483 7.112 0.291 1.00 97.19 73 ASN A N 1
ATOM 576 C CA . ASN A 1 73 ? 1.465 6.663 -0.648 1.00 97.19 73 ASN A CA 1
ATOM 577 C C . ASN A 1 73 ? 0.701 5.442 -0.112 1.00 97.19 73 ASN A C 1
ATOM 579 O O . ASN A 1 73 ? -0.526 5.395 -0.209 1.00 97.19 73 ASN A O 1
ATOM 583 N N . ALA A 1 74 ? 1.385 4.506 0.554 1.00 97.75 74 ALA A N 1
ATOM 584 C CA . ALA A 1 74 ? 0.754 3.338 1.168 1.00 97.75 74 ALA A CA 1
ATOM 585 C C . ALA A 1 74 ? -0.231 3.743 2.270 1.00 97.75 74 ALA A C 1
ATOM 587 O O . ALA A 1 74 ? -1.360 3.251 2.311 1.00 97.75 74 ALA A O 1
ATOM 588 N 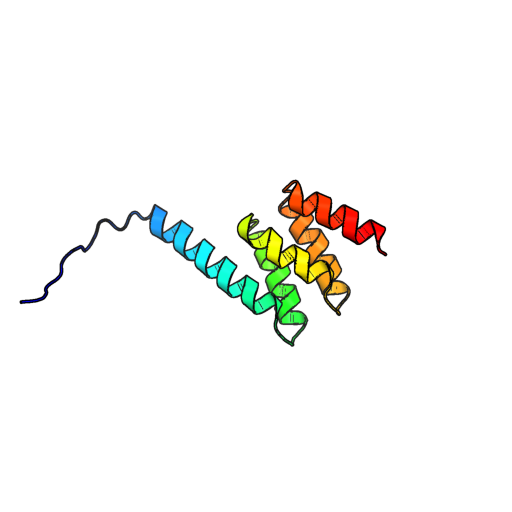N . THR A 1 75 ? 0.129 4.735 3.088 1.00 97.88 75 THR A N 1
ATOM 589 C CA . THR A 1 75 ? -0.777 5.317 4.092 1.00 97.88 75 THR A CA 1
ATOM 590 C C . THR A 1 75 ? -2.045 5.892 3.447 1.00 97.88 75 THR A C 1
ATOM 592 O O . THR A 1 75 ? -3.153 5.699 3.955 1.00 97.88 75 THR A O 1
ATOM 595 N N . LYS A 1 76 ? -1.917 6.591 2.310 1.00 97.56 76 LYS A N 1
ATOM 596 C CA . LYS A 1 76 ? -3.072 7.118 1.562 1.00 97.56 76 LYS A CA 1
ATOM 597 C C . LYS A 1 76 ? -3.938 6.002 0.982 1.00 97.56 76 LYS A C 1
ATOM 599 O O . LYS A 1 76 ? -5.160 6.075 1.112 1.00 97.56 76 LYS A O 1
ATOM 604 N N . ALA A 1 77 ? -3.326 4.989 0.371 1.00 97.50 77 ALA A N 1
ATOM 605 C CA . ALA A 1 77 ? -4.025 3.843 -0.205 1.00 97.50 77 ALA A CA 1
ATOM 606 C C . ALA A 1 77 ? -4.815 3.073 0.865 1.00 97.50 77 ALA A C 1
ATOM 608 O O . ALA A 1 77 ? -6.017 2.861 0.710 1.00 97.50 77 ALA A O 1
ATOM 609 N N . LEU A 1 78 ? -4.181 2.756 1.998 1.00 97.81 78 LEU A N 1
ATOM 610 C CA . LEU A 1 78 ? -4.818 2.100 3.143 1.00 97.81 78 LEU A CA 1
ATOM 611 C C . LEU A 1 78 ? -5.970 2.935 3.720 1.00 97.81 78 LEU A C 1
ATOM 613 O O . LEU A 1 78 ? -7.047 2.399 3.979 1.00 97.81 78 LEU A O 1
ATOM 617 N N . ARG A 1 79 ? -5.799 4.259 3.848 1.00 97.25 79 ARG A N 1
ATOM 618 C CA . ARG A 1 79 ? -6.873 5.157 4.308 1.00 97.25 79 ARG A CA 1
ATOM 619 C C . ARG A 1 79 ? -8.052 5.181 3.334 1.00 97.25 79 ARG A C 1
ATOM 621 O O . ARG A 1 79 ? -9.192 5.280 3.775 1.00 97.25 79 ARG A O 1
ATOM 628 N N . LYS A 1 80 ? -7.781 5.102 2.029 1.00 96.31 80 LYS A N 1
ATOM 629 C CA . LYS A 1 80 ? -8.811 5.052 0.985 1.00 96.31 80 LYS A CA 1
ATOM 630 C C . LYS A 1 80 ? -9.583 3.730 0.995 1.00 96.31 80 LYS A C 1
ATOM 632 O O . LYS A 1 80 ? -10.791 3.763 0.792 1.00 96.31 80 LYS A O 1
ATOM 637 N N . ILE A 1 81 ? -8.911 2.606 1.255 1.00 96.12 81 ILE A N 1
ATOM 638 C CA . ILE A 1 81 ? -9.563 1.296 1.423 1.00 96.12 81 ILE A CA 1
ATOM 639 C C . ILE A 1 81 ? -10.424 1.281 2.696 1.00 96.12 81 ILE A C 1
ATOM 641 O O . ILE A 1 81 ? -11.559 0.814 2.672 1.00 96.12 81 ILE A O 1
ATOM 645 N N . GLY A 1 82 ? -9.910 1.827 3.803 1.00 96.12 82 GLY A N 1
ATOM 646 C CA . GLY A 1 82 ? -10.712 2.153 4.986 1.00 96.12 82 GLY A CA 1
ATOM 647 C C . GLY A 1 82 ? -11.209 0.957 5.806 1.00 96.12 82 GLY A C 1
ATOM 648 O O . GLY A 1 82 ? -12.122 1.117 6.616 1.00 96.12 82 GLY A O 1
ATOM 649 N N . THR A 1 83 ? -10.636 -0.238 5.631 1.00 97.25 83 THR A N 1
ATOM 650 C CA . THR A 1 83 ? -10.945 -1.374 6.512 1.00 97.25 83 THR A CA 1
ATOM 651 C C . THR A 1 83 ? -10.420 -1.115 7.930 1.00 97.25 83 THR A C 1
ATOM 653 O O . THR A 1 83 ? -9.422 -0.409 8.096 1.00 97.25 83 THR A O 1
ATOM 656 N N . PRO A 1 84 ? -11.035 -1.703 8.977 1.00 97.56 84 PRO A N 1
ATOM 657 C CA . PRO A 1 84 ? -10.534 -1.567 10.346 1.00 97.56 84 PRO A CA 1
ATOM 658 C C . PRO A 1 84 ? -9.066 -1.983 10.494 1.00 97.56 84 PRO A C 1
ATOM 660 O O . PRO A 1 84 ? -8.314 -1.344 11.221 1.00 97.56 84 PRO A O 1
ATOM 663 N N . GLU A 1 85 ? -8.651 -3.023 9.769 1.00 97.12 85 GLU A N 1
ATOM 664 C CA . GLU A 1 85 ? -7.260 -3.476 9.715 1.00 97.12 85 GLU A CA 1
ATOM 665 C C . GLU A 1 85 ? -6.334 -2.421 9.096 1.00 97.12 85 GLU A C 1
ATOM 667 O O . GLU A 1 85 ? -5.310 -2.089 9.689 1.00 97.12 85 GLU A O 1
ATOM 672 N N . ALA A 1 86 ? -6.719 -1.835 7.957 1.00 97.00 86 ALA A N 1
ATOM 673 C CA . ALA A 1 86 ? -5.936 -0.796 7.293 1.00 97.00 86 ALA A CA 1
ATOM 674 C C . ALA A 1 86 ? -5.774 0.456 8.169 1.00 97.00 86 ALA A C 1
ATOM 676 O O . ALA A 1 86 ? -4.681 1.009 8.265 1.00 97.00 86 ALA A O 1
ATOM 677 N N . LEU A 1 87 ? -6.848 0.896 8.831 1.00 97.56 87 LEU A N 1
ATOM 678 C CA . LEU A 1 87 ? -6.808 2.064 9.714 1.00 97.56 87 LEU A CA 1
ATOM 679 C C . LEU A 1 87 ? -5.950 1.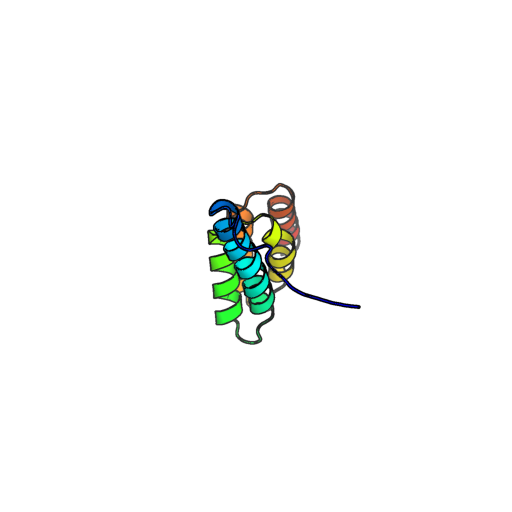806 10.954 1.00 97.56 87 LEU A C 1
ATOM 681 O O . LEU A 1 87 ? -5.110 2.637 11.291 1.00 97.56 87 LEU A O 1
ATOM 685 N N . LYS A 1 88 ? -6.097 0.631 11.573 1.00 97.31 88 LYS A N 1
ATOM 686 C CA . LYS A 1 88 ? -5.273 0.224 12.712 1.00 97.31 88 LYS A CA 1
ATOM 687 C C . LYS A 1 88 ? -3.786 0.179 12.345 1.00 97.31 88 LYS A C 1
ATOM 689 O O . LYS A 1 88 ? -2.960 0.683 13.098 1.00 97.31 88 LYS A O 1
ATOM 694 N N . ALA A 1 89 ? -3.445 -0.361 11.176 1.00 96.69 89 ALA A N 1
ATOM 695 C CA . ALA A 1 89 ? -2.061 -0.401 10.710 1.00 96.69 89 ALA A CA 1
ATOM 696 C C . ALA A 1 89 ? -1.465 1.006 10.518 1.00 96.69 89 ALA A C 1
ATOM 698 O O . ALA A 1 89 ? -0.301 1.231 10.847 1.00 96.69 89 ALA A O 1
ATOM 699 N N . ILE A 1 90 ? -2.259 1.972 10.038 1.00 96.69 90 ILE A N 1
ATOM 700 C CA . ILE A 1 90 ? -1.825 3.374 9.939 1.00 96.69 90 ILE A CA 1
ATOM 701 C C . ILE A 1 90 ? -1.565 3.966 11.330 1.00 96.69 90 ILE A C 1
ATOM 703 O O . ILE A 1 90 ? -0.540 4.615 11.519 1.00 96.69 90 ILE A O 1
ATOM 707 N N . GLU A 1 91 ? -2.459 3.752 12.298 1.00 96.12 91 GLU A N 1
ATOM 708 C CA . GLU A 1 91 ? -2.294 4.254 13.672 1.00 96.12 91 GLU A CA 1
ATOM 709 C C . GLU A 1 91 ? -1.033 3.685 14.339 1.00 96.12 91 GLU A C 1
ATOM 711 O O . GLU A 1 91 ? -0.266 4.416 14.974 1.00 96.12 91 GLU A O 1
ATOM 716 N N . GLU A 1 92 ? -0.782 2.388 14.153 1.00 95.50 92 GLU A N 1
ATOM 717 C CA . GLU A 1 92 ? 0.416 1.715 14.654 1.00 95.50 92 GLU A CA 1
ATOM 718 C C . GLU A 1 92 ? 1.687 2.241 13.981 1.00 95.50 92 GLU A C 1
ATOM 720 O O . GLU A 1 92 ? 2.675 2.484 14.672 1.00 95.50 92 GLU A O 1
ATOM 725 N N . TYR A 1 93 ? 1.664 2.458 12.662 1.00 93.75 93 TYR A N 1
ATOM 726 C CA . TYR A 1 93 ? 2.785 3.037 11.919 1.00 93.75 93 TYR A CA 1
ATOM 727 C C . TYR A 1 93 ? 3.094 4.468 12.375 1.00 93.75 93 TYR A C 1
ATOM 729 O O . TYR A 1 93 ? 4.250 4.803 12.616 1.00 93.75 93 TYR A O 1
ATOM 737 N N . GLN A 1 94 ? 2.069 5.299 12.566 1.00 90.56 94 GLN A N 1
ATOM 738 C CA . GLN A 1 94 ? 2.227 6.680 13.033 1.00 90.56 94 GLN A CA 1
ATOM 739 C C . GLN A 1 94 ? 2.734 6.776 14.473 1.00 90.56 94 GLN A C 1
ATOM 741 O O . GLN A 1 94 ? 3.377 7.757 14.820 1.00 90.56 94 GLN A O 1
ATOM 746 N N . SER A 1 95 ? 2.452 5.776 15.309 1.00 89.38 95 SER A N 1
ATOM 747 C CA . SER A 1 95 ? 2.929 5.731 16.697 1.00 89.38 95 SER A CA 1
ATOM 748 C C . SER A 1 95 ? 4.405 5.325 16.819 1.00 89.38 95 SER A C 1
ATOM 750 O O . SER A 1 95 ? 4.978 5.440 17.901 1.00 89.38 95 SER A O 1
ATOM 752 N N . GLN A 1 96 ? 5.003 4.803 15.743 1.00 81.81 96 GLN A N 1
ATOM 753 C CA . GLN A 1 96 ? 6.384 4.303 15.701 1.00 81.81 96 GLN A CA 1
ATOM 754 C C . GLN A 1 96 ? 7.376 5.284 15.053 1.00 81.81 96 GLN A C 1
ATOM 756 O O . GLN A 1 96 ? 8.576 5.013 15.071 1.00 81.81 96 GLN A O 1
ATOM 761 N N . GLN A 1 97 ? 6.882 6.387 14.484 1.00 63.47 97 GLN A N 1
ATOM 762 C CA . GLN A 1 97 ? 7.661 7.472 13.870 1.00 63.47 97 GLN A CA 1
ATOM 763 C C . GLN A 1 97 ? 7.754 8.664 14.829 1.00 63.47 97 GLN A C 1
ATOM 765 O O . GLN A 1 97 ? 8.816 9.322 14.848 1.00 63.47 97 GLN A O 1
#

Radius of gyration: 17.55 Å; chains: 1; bounding box: 36×54×41 Å

pLDDT: mean 84.39, std 20.11, range [37.62, 98.06]

Sequence (97 aa):
MMKSISCILLVCPLSLMGYVEEKQVERLTRDLQDENEDIRWNAVEVLGQIGSVDAVPALIQVLQDENEDVRWNATKALRKIGTPEALKAIEEYQSQQ

Secondary structure (DSSP, 8-state):
------------HHHHHHHHHHHHHHHHHHHTT-SSHHHHHHHHHHHHHHT-GGGHHHHHHHTT-SSHHHHHHHHHHHHHH--HHHHHHHHHHHT--

Foldseek 3Di:
DDDDDDPDDPPDVVVVVVVVLVVLLVVLLVLCPDPDPVSVQVSLQVLLVSLDPVNQVSLLVQCPPPDPSSVVSSLVSLVSNPDPSSVVSNVVSVVVD